Protein AF-A0AA43LU09-F1 (afdb_monomer_lite)

Foldseek 3Di:
DLQQQLVCVLQVHRSCVVVCVPCVVVQQVLQAVQQVCVVVVHARAVVSVHDQRHPLLCVVFLLQLHNQLCVVLLVCLCPPDDDPLSVVLSVVSVVCSLVSHCVSVCVSPVCHNDPVNSVSSSVRSVVRSVVSSVCCNVVVDDGHHNDNPDPD

pLDDT: mean 90.62, std 9.51, range [35.56, 97.56]

Sequence (152 aa):
MGLMIPFLWFFGVHGSTIIGGIMDPILTANTLDNQAILDVGKELTLGNGGHIVTKQFLDQFMTVTGAGMTIGIVIFCVFFAKSAKNKEIGRISSVPALFNINEPVLFGFPVTLNPMLVIPFMAMPTISGLILYFCQYIGIIPLFGGWQTALL

Radius of gyration: 17.07 Å; chains: 1; bounding box: 40×29×49 Å

Structure (mmCIF, N/CA/C/O back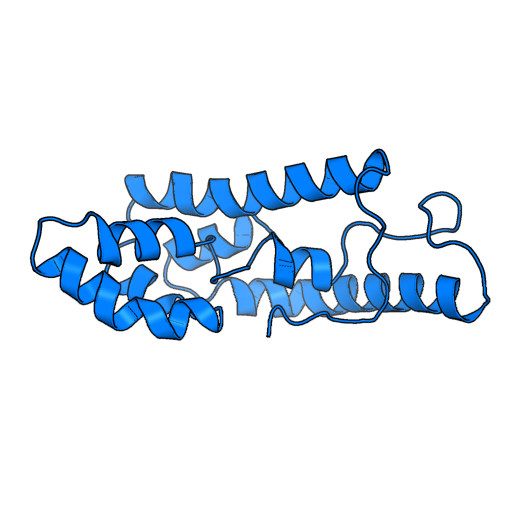bone):
data_AF-A0AA43LU09-F1
#
_entry.id   AF-A0AA43LU09-F1
#
loop_
_atom_site.group_PDB
_atom_site.id
_atom_site.type_symbol
_atom_site.label_atom_id
_atom_site.label_alt_id
_atom_site.label_comp_id
_atom_site.label_asym_id
_atom_site.label_entity_id
_atom_site.label_seq_id
_atom_site.pdbx_PDB_ins_code
_atom_site.Cartn_x
_atom_site.Cartn_y
_atom_site.Cartn_z
_atom_site.occupancy
_atom_site.B_iso_or_equiv
_atom_site.auth_seq_id
_atom_site.auth_comp_id
_atom_site.auth_asym_id
_atom_site.auth_atom_id
_atom_site.pdbx_PDB_model_num
ATOM 1 N N . MET A 1 1 ? 9.128 3.039 1.717 1.00 87.00 1 MET A N 1
ATOM 2 C CA . MET A 1 1 ? 7.800 3.695 1.817 1.00 87.00 1 MET A CA 1
ATOM 3 C C . MET A 1 1 ? 6.843 2.911 2.710 1.00 87.00 1 MET A C 1
ATOM 5 O O . MET A 1 1 ? 6.275 3.520 3.606 1.00 87.00 1 MET A O 1
ATOM 9 N N . GLY A 1 2 ? 6.757 1.581 2.556 1.00 86.38 2 GLY A N 1
ATOM 10 C CA . GLY A 1 2 ? 5.869 0.712 3.349 1.00 86.38 2 GLY A CA 1
ATOM 11 C C . GLY A 1 2 ? 5.998 0.793 4.874 1.00 86.38 2 GLY A C 1
ATOM 12 O O . GLY A 1 2 ? 4.990 0.677 5.546 1.00 86.38 2 GLY A O 1
ATOM 13 N N . LEU A 1 3 ? 7.184 1.065 5.431 1.00 91.00 3 LEU A N 1
ATOM 14 C CA . LEU A 1 3 ? 7.339 1.287 6.880 1.00 91.00 3 LEU A CA 1
ATOM 15 C C . LEU A 1 3 ? 7.145 2.752 7.288 1.00 91.00 3 LEU A C 1
ATOM 17 O O . LEU A 1 3 ? 6.607 3.033 8.351 1.00 91.00 3 LEU A O 1
ATOM 21 N N . MET A 1 4 ? 7.573 3.696 6.448 1.00 91.62 4 MET A N 1
ATOM 22 C CA . MET A 1 4 ? 7.628 5.112 6.821 1.00 91.62 4 MET A CA 1
ATOM 23 C C . MET A 1 4 ? 6.253 5.787 6.780 1.00 91.62 4 MET A C 1
ATOM 25 O O . MET A 1 4 ? 5.927 6.563 7.672 1.00 91.62 4 MET A O 1
ATOM 29 N N . ILE A 1 5 ? 5.429 5.474 5.773 1.00 92.75 5 ILE A N 1
ATOM 30 C CA . ILE A 1 5 ? 4.074 6.031 5.660 1.00 92.75 5 ILE A CA 1
ATOM 31 C C . ILE A 1 5 ? 3.222 5.651 6.887 1.00 92.75 5 ILE A C 1
ATOM 33 O O . ILE A 1 5 ? 2.691 6.560 7.530 1.00 92.75 5 ILE A O 1
ATOM 37 N N . PRO A 1 6 ? 3.121 4.365 7.283 1.00 91.88 6 PRO A N 1
ATOM 38 C CA . PRO A 1 6 ? 2.317 3.986 8.441 1.00 91.88 6 PRO A CA 1
ATOM 39 C C . PRO A 1 6 ? 2.948 4.430 9.769 1.00 91.88 6 PRO A C 1
ATOM 41 O O . PRO A 1 6 ? 2.224 4.739 10.711 1.00 91.88 6 PRO A O 1
ATOM 44 N N . PHE A 1 7 ? 4.282 4.527 9.845 1.00 92.56 7 PHE A N 1
ATOM 45 C CA . PHE A 1 7 ? 4.982 5.067 11.016 1.00 92.56 7 PHE A CA 1
ATOM 46 C C . PHE A 1 7 ? 4.648 6.540 11.277 1.00 92.56 7 PHE A C 1
ATOM 48 O O . PHE A 1 7 ? 4.466 6.942 12.417 1.00 92.56 7 PHE A O 1
ATOM 55 N N . LEU A 1 8 ? 4.512 7.357 10.236 1.00 93.62 8 LEU A N 1
ATOM 56 C CA . LEU A 1 8 ? 4.071 8.744 10.386 1.00 93.62 8 LEU A CA 1
ATOM 57 C C . LEU A 1 8 ? 2.604 8.821 10.840 1.00 93.62 8 LEU A C 1
ATOM 59 O O . LEU A 1 8 ? 2.273 9.556 11.771 1.00 93.62 8 LEU A O 1
ATOM 63 N N . TRP A 1 9 ? 1.746 7.971 10.276 1.00 91.44 9 TRP A N 1
ATOM 64 C CA . TRP A 1 9 ? 0.357 7.836 10.717 1.00 91.44 9 TRP A CA 1
ATOM 65 C C . TRP A 1 9 ? 0.214 7.350 12.164 1.00 91.44 9 TRP A C 1
ATOM 67 O O . TRP A 1 9 ? -0.758 7.711 12.822 1.00 91.44 9 TRP A O 1
ATOM 77 N N . PHE A 1 10 ? 1.186 6.613 12.708 1.00 90.94 10 PHE A N 1
ATOM 78 C CA . PHE A 1 10 ? 1.209 6.256 14.130 1.00 90.94 10 PHE A CA 1
ATOM 79 C C . PHE A 1 10 ? 1.225 7.490 15.047 1.00 90.94 10 PHE A C 1
ATOM 81 O O . PHE A 1 10 ? 0.587 7.466 16.099 1.00 90.94 10 PHE A O 1
ATOM 88 N N . PHE A 1 11 ? 1.877 8.579 14.628 1.00 91.44 11 PHE A N 1
ATOM 89 C CA . PHE A 1 11 ? 1.882 9.865 15.337 1.00 91.44 11 PHE A CA 1
ATOM 90 C C . PHE A 1 11 ? 0.723 10.791 14.935 1.00 91.44 11 PHE A C 1
ATOM 92 O O . PHE A 1 11 ? 0.674 11.936 15.376 1.00 91.44 11 PHE A O 1
ATOM 99 N N . GLY A 1 12 ? -0.208 10.322 14.101 1.00 88.69 12 GLY A N 1
ATOM 100 C CA . GLY A 1 12 ? -1.353 11.109 13.641 1.00 88.69 12 GLY A CA 1
ATOM 101 C C . GLY A 1 12 ? -1.023 12.143 12.563 1.00 88.69 12 GLY A C 1
ATOM 102 O O . GLY A 1 12 ? -1.859 12.996 12.276 1.00 88.69 12 GLY A O 1
ATOM 103 N N . VAL A 1 13 ? 0.164 12.081 11.949 1.00 92.38 13 VAL A N 1
ATOM 104 C CA . VAL A 1 13 ? 0.510 12.929 10.798 1.00 92.38 13 VAL A CA 1
ATOM 105 C C . VAL A 1 13 ? 0.275 12.176 9.489 1.00 92.38 13 VAL A C 1
ATOM 107 O O . VAL A 1 13 ? 0.471 10.963 9.408 1.00 92.38 13 VAL A O 1
ATOM 110 N N . HIS A 1 14 ? -0.142 12.895 8.444 1.00 91.25 14 HIS A N 1
ATOM 111 C CA . HIS A 1 14 ? -0.533 12.294 7.168 1.00 91.25 14 HIS A CA 1
ATOM 112 C C . HIS A 1 14 ? 0.689 11.793 6.373 1.00 91.25 14 HIS A C 1
ATOM 114 O O . HIS A 1 14 ? 1.234 12.482 5.503 1.00 91.25 14 HIS A O 1
ATOM 120 N N . GLY A 1 15 ? 1.137 10.573 6.685 1.00 91.56 15 GLY A N 1
ATOM 121 C CA . GLY A 1 15 ? 2.384 10.000 6.176 1.00 91.56 15 GLY A CA 1
ATOM 122 C C . GLY A 1 15 ? 2.459 9.912 4.653 1.00 91.56 15 GLY A C 1
ATOM 123 O O . GLY A 1 15 ? 3.521 10.147 4.081 1.00 91.56 15 GLY A O 1
ATOM 124 N N . SER A 1 16 ? 1.331 9.645 3.988 1.00 90.38 16 SER A N 1
ATOM 125 C CA . SER A 1 16 ? 1.270 9.551 2.525 1.00 90.38 16 SER A CA 1
ATOM 126 C C . SER A 1 16 ? 1.598 10.886 1.851 1.00 90.38 16 SER A C 1
ATOM 128 O O . SER A 1 16 ? 2.255 10.894 0.820 1.00 90.38 16 SER A O 1
ATOM 130 N N . THR A 1 17 ? 1.223 12.016 2.459 1.00 92.12 17 THR A N 1
ATOM 131 C CA . THR A 1 17 ? 1.505 13.353 1.903 1.00 92.12 17 THR A CA 1
ATOM 132 C C . THR A 1 17 ? 2.961 13.738 2.114 1.00 92.12 17 THR A C 1
ATOM 134 O O . THR A 1 17 ? 3.609 14.218 1.192 1.00 92.12 17 THR A O 1
ATOM 137 N N . ILE A 1 18 ? 3.491 13.501 3.317 1.00 94.50 18 ILE A N 1
ATOM 138 C CA . ILE A 1 18 ? 4.877 13.853 3.657 1.00 94.50 18 ILE A CA 1
ATOM 139 C C . ILE A 1 18 ? 5.853 13.039 2.804 1.00 94.50 18 ILE A C 1
ATOM 141 O O . ILE A 1 18 ? 6.773 13.590 2.206 1.00 94.50 18 ILE A O 1
ATOM 145 N N . ILE A 1 19 ? 5.640 11.724 2.728 1.00 94.06 19 ILE A N 1
ATOM 146 C CA . ILE A 1 19 ? 6.511 10.836 1.957 1.00 94.06 19 ILE A CA 1
ATOM 147 C C . ILE A 1 19 ? 6.266 10.994 0.455 1.00 94.06 19 ILE A C 1
ATOM 149 O O . ILE A 1 19 ? 7.235 10.995 -0.301 1.00 94.06 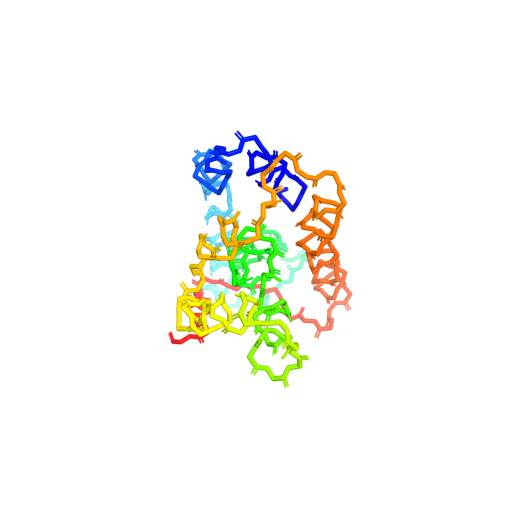19 ILE A O 1
ATOM 153 N N . GLY A 1 20 ? 5.015 11.182 0.024 1.00 92.06 20 GLY A N 1
ATOM 154 C CA . GLY A 1 20 ? 4.676 11.463 -1.374 1.00 92.06 20 GLY A CA 1
ATOM 155 C C . GLY A 1 20 ? 5.350 12.734 -1.890 1.00 92.06 20 GLY A C 1
ATOM 156 O O . GLY A 1 20 ? 5.979 12.702 -2.940 1.00 92.06 20 GLY A O 1
ATOM 157 N N . GLY A 1 21 ? 5.384 13.812 -1.099 1.00 93.12 21 GLY A N 1
ATOM 158 C CA . GLY A 1 21 ? 6.062 15.059 -1.478 1.00 93.12 21 GLY A CA 1
ATOM 159 C C . GLY A 1 21 ? 7.561 14.917 -1.787 1.00 93.12 21 GLY A C 1
ATOM 160 O O . GLY A 1 21 ? 8.122 15.763 -2.477 1.00 93.12 21 GLY A O 1
ATOM 161 N N . ILE A 1 22 ? 8.205 13.847 -1.311 1.00 93.81 22 ILE A N 1
ATOM 162 C CA . ILE A 1 22 ? 9.620 13.545 -1.571 1.00 93.81 22 ILE A CA 1
ATOM 163 C C . ILE A 1 22 ? 9.760 12.472 -2.657 1.00 93.81 22 ILE A C 1
ATOM 165 O O . ILE A 1 22 ? 10.615 12.573 -3.534 1.00 93.81 22 ILE A O 1
ATOM 169 N N . MET A 1 23 ? 8.942 11.421 -2.584 1.00 95.25 23 MET A N 1
ATOM 170 C CA . MET A 1 23 ? 9.109 10.224 -3.405 1.00 95.25 23 MET A CA 1
ATOM 171 C C . MET A 1 23 ? 8.360 10.288 -4.735 1.00 95.25 23 MET A C 1
ATOM 173 O O . MET A 1 23 ? 8.826 9.687 -5.699 1.00 95.25 23 MET A O 1
ATOM 177 N N . ASP A 1 24 ? 7.238 11.005 -4.826 1.00 93.75 24 ASP A N 1
ATOM 178 C CA . ASP A 1 24 ? 6.400 11.026 -6.030 1.00 93.75 24 ASP A CA 1
ATOM 179 C C . ASP A 1 24 ? 7.147 11.499 -7.285 1.00 93.75 24 ASP A C 1
ATOM 181 O O . ASP A 1 24 ? 6.965 10.858 -8.323 1.00 93.75 24 ASP A O 1
ATOM 185 N N . PRO A 1 25 ? 8.032 12.519 -7.247 1.00 95.69 25 PRO A N 1
ATOM 186 C CA . PRO A 1 25 ? 8.827 12.890 -8.419 1.00 95.69 25 PRO A CA 1
ATOM 187 C C . PRO A 1 25 ? 9.731 11.752 -8.911 1.00 95.69 25 PRO A C 1
ATOM 189 O O . PRO A 1 25 ? 9.819 11.510 -10.111 1.00 95.69 25 PRO A O 1
ATOM 192 N N . ILE A 1 26 ? 10.351 11.010 -7.987 1.00 96.62 26 ILE A N 1
ATOM 193 C CA . ILE A 1 26 ? 11.243 9.883 -8.301 1.00 96.62 26 ILE A CA 1
ATOM 194 C C . ILE A 1 26 ? 10.435 8.723 -8.889 1.00 96.62 26 ILE A C 1
ATOM 196 O O . ILE A 1 26 ? 10.791 8.159 -9.920 1.00 96.62 26 ILE A O 1
ATOM 200 N N . LEU A 1 27 ? 9.314 8.379 -8.254 1.00 95.50 27 LEU A N 1
ATOM 201 C CA . LEU A 1 27 ? 8.442 7.302 -8.717 1.00 95.50 27 LEU A CA 1
ATOM 202 C C . LEU A 1 27 ? 7.806 7.617 -10.073 1.00 95.50 27 LEU A C 1
ATOM 204 O O . LEU A 1 27 ? 7.639 6.720 -10.901 1.00 95.50 27 LEU A O 1
ATOM 208 N N . THR A 1 28 ? 7.460 8.883 -10.306 1.00 95.19 28 THR A N 1
ATOM 209 C CA . THR A 1 28 ? 6.926 9.354 -11.587 1.00 95.19 28 THR A CA 1
ATOM 210 C C . THR A 1 28 ? 7.997 9.303 -12.669 1.00 95.19 28 THR A C 1
ATOM 212 O O . THR A 1 28 ? 7.709 8.807 -13.751 1.00 95.19 28 THR A O 1
ATOM 215 N N . ALA A 1 29 ? 9.238 9.707 -12.376 1.00 95.94 29 ALA A N 1
ATOM 216 C CA . ALA A 1 29 ? 10.354 9.562 -13.311 1.00 95.94 29 ALA A CA 1
ATOM 217 C C . ALA A 1 29 ? 10.557 8.095 -13.728 1.00 95.94 29 ALA A C 1
ATOM 219 O O . ALA A 1 29 ? 10.508 7.795 -14.915 1.00 95.94 29 ALA A O 1
ATOM 220 N N . ASN A 1 30 ? 10.611 7.164 -12.767 1.00 96.81 30 ASN A N 1
ATOM 221 C CA . ASN A 1 30 ? 10.714 5.727 -13.060 1.00 96.81 30 ASN A CA 1
ATOM 222 C C . ASN A 1 30 ? 9.550 5.211 -13.928 1.00 96.81 30 ASN A C 1
ATOM 224 O O . ASN A 1 30 ? 9.719 4.326 -14.763 1.00 96.81 30 ASN A O 1
ATOM 228 N N . THR A 1 31 ? 8.345 5.747 -13.712 1.00 95.69 31 THR A N 1
ATOM 229 C CA . THR A 1 31 ? 7.152 5.399 -14.498 1.00 95.69 31 THR A CA 1
ATOM 230 C C . THR A 1 31 ? 7.280 5.880 -15.945 1.00 95.69 31 THR A C 1
ATOM 232 O O . THR A 1 31 ? 6.925 5.153 -16.872 1.00 95.69 31 THR A O 1
ATOM 235 N N . LEU A 1 32 ? 7.793 7.097 -16.141 1.00 95.12 32 LEU A N 1
ATOM 236 C CA . LEU A 1 32 ? 8.026 7.681 -17.461 1.00 95.12 32 LEU A CA 1
ATOM 237 C C . LEU A 1 32 ? 9.151 6.959 -18.209 1.00 95.12 32 LEU A C 1
ATOM 239 O O . LEU A 1 32 ? 8.991 6.686 -19.394 1.00 95.12 32 LEU A O 1
ATOM 243 N N . ASP A 1 33 ? 10.227 6.573 -17.523 1.00 96.12 33 ASP A N 1
ATOM 244 C CA . ASP A 1 33 ? 11.319 5.793 -18.117 1.00 96.12 33 ASP A CA 1
ATOM 245 C C . ASP A 1 33 ? 10.821 4.425 -18.611 1.00 96.12 33 ASP A C 1
ATOM 247 O O . ASP A 1 33 ? 11.117 4.011 -19.735 1.00 96.12 33 ASP A O 1
ATOM 251 N N . ASN A 1 34 ? 9.962 3.759 -17.831 1.00 96.31 34 ASN A N 1
ATOM 252 C CA . ASN A 1 34 ? 9.303 2.528 -18.269 1.00 96.31 34 ASN A CA 1
ATOM 253 C C . ASN A 1 34 ? 8.413 2.744 -19.498 1.00 96.31 34 ASN A C 1
ATOM 255 O O . ASN A 1 34 ? 8.396 1.907 -20.403 1.00 96.31 34 ASN A O 1
ATOM 259 N N . GLN A 1 35 ? 7.668 3.852 -19.544 1.00 95.19 35 GLN A N 1
ATOM 260 C CA . GLN A 1 35 ? 6.828 4.179 -20.695 1.00 95.19 35 GLN A CA 1
ATOM 261 C C . GLN A 1 35 ? 7.674 4.462 -21.943 1.00 95.19 35 GLN A C 1
ATOM 263 O O . GLN A 1 35 ? 7.357 3.949 -23.011 1.00 95.19 35 GLN A O 1
ATOM 268 N N . ALA A 1 36 ? 8.796 5.167 -21.804 1.00 95.62 36 ALA A N 1
ATOM 269 C CA . ALA A 1 36 ? 9.693 5.472 -22.914 1.00 95.62 36 ALA A CA 1
ATOM 270 C C . ALA A 1 36 ? 10.280 4.209 -23.573 1.00 95.62 36 ALA A C 1
ATOM 272 O O . ALA A 1 36 ? 10.454 4.176 -24.791 1.00 95.62 36 ALA A O 1
ATOM 273 N N . ILE A 1 37 ? 10.550 3.148 -22.799 1.00 95.44 37 ILE A N 1
ATOM 274 C CA . ILE A 1 37 ? 10.985 1.843 -23.336 1.00 95.44 37 ILE A CA 1
ATOM 275 C C . ILE A 1 37 ? 9.892 1.230 -24.222 1.00 95.44 37 ILE A C 1
ATOM 277 O O . ILE A 1 37 ? 10.183 0.742 -25.317 1.00 95.44 37 ILE A O 1
ATOM 281 N N . LEU A 1 38 ? 8.638 1.283 -23.765 1.00 94.31 38 LEU A N 1
ATOM 282 C CA . LEU A 1 38 ? 7.489 0.781 -24.518 1.00 94.31 38 LEU A CA 1
ATOM 283 C C . LEU A 1 38 ? 7.232 1.610 -25.784 1.00 94.31 38 LEU A C 1
ATOM 285 O O . LEU A 1 38 ? 6.949 1.040 -26.836 1.00 94.31 38 LEU A O 1
ATOM 289 N N . ASP A 1 39 ? 7.381 2.934 -25.707 1.00 94.56 39 ASP A N 1
ATOM 290 C CA . ASP A 1 39 ? 7.124 3.856 -26.821 1.00 94.56 39 ASP A CA 1
ATOM 291 C C . ASP A 1 39 ? 8.072 3.626 -28.009 1.00 94.56 39 ASP A C 1
ATOM 293 O O . ASP A 1 39 ? 7.685 3.805 -29.164 1.00 94.56 39 ASP A O 1
ATOM 297 N N . VAL A 1 40 ? 9.304 3.169 -27.750 1.00 95.69 40 VAL A N 1
ATOM 298 C CA . VAL A 1 40 ? 10.269 2.782 -28.799 1.00 95.69 40 VAL A CA 1
ATOM 299 C C . VAL A 1 40 ? 10.124 1.323 -29.253 1.00 95.69 40 VAL A C 1
ATOM 301 O O . VAL A 1 40 ? 10.982 0.811 -29.973 1.00 95.69 40 VAL A O 1
ATOM 304 N N . GLY A 1 41 ? 9.060 0.634 -28.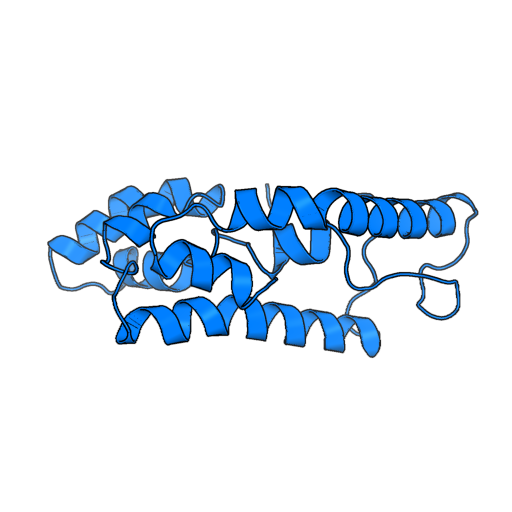827 1.00 93.00 41 GLY A N 1
ATOM 305 C CA . GLY A 1 41 ? 8.750 -0.745 -29.208 1.00 93.00 41 GLY A CA 1
ATOM 306 C C . GLY A 1 41 ? 9.669 -1.800 -28.587 1.00 93.00 41 GLY A C 1
ATOM 307 O O . GLY A 1 41 ? 9.698 -2.935 -29.065 1.00 93.00 41 GLY A O 1
ATOM 308 N N . LYS A 1 42 ? 10.439 -1.452 -27.547 1.00 94.12 42 LYS A N 1
ATOM 309 C CA . LYS A 1 42 ? 11.257 -2.418 -26.806 1.00 94.12 42 LYS A CA 1
ATOM 310 C C . LYS A 1 42 ? 10.422 -3.108 -25.735 1.00 94.12 42 LYS A C 1
ATOM 312 O O . LYS A 1 42 ? 9.516 -2.529 -25.143 1.00 94.12 42 LYS A O 1
ATOM 317 N N . GLU A 1 43 ? 10.772 -4.356 -25.452 1.00 93.06 43 GLU A N 1
ATOM 318 C CA . GLU A 1 43 ? 10.170 -5.094 -24.349 1.00 93.06 43 GLU A CA 1
ATOM 319 C C . GLU A 1 43 ? 10.544 -4.447 -23.008 1.00 93.06 43 GLU A C 1
ATOM 321 O O . GLU A 1 43 ? 11.722 -4.187 -22.739 1.00 93.06 43 GLU A O 1
ATOM 326 N N . LEU A 1 44 ? 9.551 -4.198 -22.152 1.00 94.31 44 LEU A N 1
ATOM 327 C CA . LEU A 1 44 ? 9.777 -3.619 -20.833 1.00 94.31 44 LEU A CA 1
ATOM 328 C C . LEU A 1 44 ? 10.318 -4.680 -19.865 1.00 94.31 44 LEU A C 1
ATOM 330 O O . LEU A 1 44 ? 9.567 -5.417 -19.229 1.00 94.31 44 LEU A O 1
ATOM 334 N N . THR A 1 45 ? 11.642 -4.728 -19.741 1.00 95.25 45 THR A N 1
ATOM 335 C CA . THR A 1 45 ? 12.367 -5.655 -18.865 1.00 95.25 45 THR A CA 1
ATOM 336 C C . THR A 1 45 ? 13.439 -4.918 -18.067 1.00 95.25 45 THR A C 1
ATOM 338 O O . THR A 1 45 ? 13.890 -3.841 -18.460 1.00 95.25 45 THR A O 1
ATOM 341 N N . LEU A 1 46 ? 13.916 -5.527 -16.977 1.00 94.69 46 LEU A N 1
ATOM 342 C CA . LEU A 1 46 ? 15.061 -5.007 -16.217 1.00 94.69 46 LEU A CA 1
ATOM 343 C C . LEU A 1 46 ? 16.323 -4.871 -17.087 1.00 94.69 46 LEU A C 1
ATOM 345 O O . LEU A 1 46 ? 17.090 -3.927 -16.923 1.00 94.69 46 LEU A O 1
ATOM 349 N N . GLY A 1 47 ? 16.526 -5.790 -18.039 1.00 94.00 47 GLY A N 1
ATOM 350 C CA . GLY A 1 47 ? 17.670 -5.761 -18.957 1.00 94.00 47 GLY A CA 1
ATOM 351 C C . GLY A 1 47 ? 17.637 -4.584 -19.935 1.00 94.00 47 GLY A C 1
ATOM 352 O O . GLY A 1 47 ? 18.687 -4.110 -20.358 1.00 94.00 47 GLY A O 1
ATOM 353 N N . ASN A 1 48 ? 16.443 -4.071 -20.240 1.00 94.38 48 ASN A N 1
ATOM 354 C CA . ASN A 1 48 ? 16.243 -2.898 -21.090 1.00 94.38 48 ASN A CA 1
ATOM 355 C C . ASN A 1 48 ? 16.158 -1.581 -20.297 1.00 94.38 48 ASN A C 1
ATOM 357 O O . ASN A 1 48 ? 15.803 -0.558 -20.877 1.00 94.38 48 ASN A O 1
ATOM 361 N N . GLY A 1 49 ? 16.501 -1.594 -19.003 1.00 94.56 49 GLY A N 1
ATOM 362 C CA . GLY A 1 49 ? 16.483 -0.414 -18.134 1.00 94.56 49 GLY A CA 1
ATOM 363 C C . GLY A 1 49 ? 15.162 -0.181 -17.400 1.00 94.56 49 GLY A C 1
ATOM 364 O O . GLY A 1 49 ? 14.992 0.870 -16.799 1.00 94.56 49 GLY A O 1
ATOM 365 N N . GLY A 1 50 ? 14.231 -1.138 -17.430 1.00 95.88 50 GLY A N 1
ATOM 366 C CA . GLY A 1 50 ? 12.957 -1.017 -16.729 1.00 95.88 50 GLY A CA 1
ATOM 367 C C . GLY A 1 50 ? 13.109 -0.986 -15.204 1.00 95.88 50 GLY A C 1
ATOM 368 O O . GLY A 1 50 ? 13.967 -1.649 -14.618 1.00 95.88 50 GLY A O 1
ATOM 369 N N . HIS A 1 51 ? 12.216 -0.254 -14.550 1.00 96.94 51 HIS A N 1
ATOM 370 C CA . HIS A 1 51 ? 12.154 -0.059 -13.109 1.00 96.94 51 HIS A CA 1
ATOM 371 C C . HIS A 1 51 ? 10.982 -0.831 -12.491 1.00 96.94 51 HIS A C 1
ATOM 373 O O . HIS A 1 51 ? 9.855 -0.774 -12.977 1.00 96.94 51 HIS A O 1
ATOM 379 N N . ILE A 1 52 ? 11.232 -1.513 -11.371 1.00 96.38 52 ILE A N 1
ATOM 380 C CA . ILE A 1 52 ? 10.183 -2.178 -10.575 1.00 96.38 52 ILE A CA 1
ATOM 381 C C . ILE A 1 52 ? 9.411 -1.162 -9.725 1.00 96.38 52 ILE A C 1
ATOM 383 O O . ILE A 1 52 ? 8.184 -1.160 -9.688 1.00 96.38 52 ILE A O 1
ATOM 387 N N . VAL A 1 53 ? 10.134 -0.286 -9.022 1.00 95.75 53 VAL A N 1
ATOM 388 C CA . VAL A 1 53 ? 9.550 0.644 -8.048 1.00 95.75 53 VAL A CA 1
ATOM 389 C C . VAL A 1 53 ? 9.087 1.913 -8.766 1.00 95.75 53 VAL A C 1
ATOM 391 O O . VAL A 1 53 ? 9.853 2.860 -8.932 1.00 95.75 53 VAL A O 1
ATOM 394 N N . THR A 1 54 ? 7.833 1.912 -9.209 1.00 95.25 54 THR A N 1
ATOM 395 C CA . THR A 1 54 ? 7.167 3.016 -9.922 1.00 95.25 54 THR A CA 1
ATOM 396 C C . THR A 1 54 ? 6.048 3.643 -9.083 1.00 95.25 54 THR A C 1
ATOM 398 O O . THR A 1 54 ? 5.805 3.240 -7.941 1.00 95.25 54 THR A O 1
ATOM 401 N N . LYS A 1 55 ? 5.324 4.630 -9.627 1.00 92.69 55 LYS A N 1
ATOM 402 C CA . LYS A 1 55 ? 4.176 5.229 -8.929 1.00 92.69 55 LYS A CA 1
ATOM 403 C C . LYS A 1 55 ? 3.057 4.208 -8.711 1.00 92.69 55 LYS A C 1
ATOM 405 O O . LYS A 1 55 ? 2.487 4.136 -7.629 1.00 92.69 55 LYS A O 1
ATOM 410 N N . GLN A 1 56 ? 2.812 3.354 -9.701 1.00 91.19 56 GLN A N 1
ATOM 411 C CA . GLN A 1 56 ? 1.830 2.270 -9.652 1.00 91.19 56 GLN A CA 1
ATOM 412 C C . GLN A 1 56 ? 2.189 1.226 -8.593 1.00 91.19 56 GLN A C 1
ATOM 414 O O . GLN A 1 56 ? 1.301 0.741 -7.894 1.00 91.19 56 GLN A O 1
ATOM 419 N N . PHE A 1 57 ? 3.482 0.915 -8.442 1.00 93.12 57 PHE A N 1
ATOM 420 C CA . PHE A 1 57 ? 3.970 0.014 -7.396 1.00 93.12 57 PHE A CA 1
ATOM 421 C C . PHE A 1 57 ? 3.543 0.497 -6.004 1.00 93.12 57 PHE A C 1
ATOM 423 O O . PHE A 1 57 ? 3.055 -0.287 -5.190 1.00 93.12 57 PHE A O 1
ATOM 430 N N . LEU A 1 58 ? 3.681 1.800 -5.737 1.00 91.75 58 LEU A N 1
ATOM 431 C CA . LEU A 1 58 ? 3.210 2.392 -4.491 1.00 91.75 58 LEU A CA 1
ATOM 432 C C . LEU A 1 58 ? 1.677 2.379 -4.416 1.00 91.75 58 LEU A C 1
ATOM 434 O O . LEU A 1 58 ? 1.118 1.772 -3.504 1.00 91.75 58 LEU A O 1
ATOM 438 N N . ASP A 1 59 ? 1.015 3.026 -5.374 1.00 89.44 59 ASP A N 1
ATOM 439 C CA . ASP A 1 59 ? -0.408 3.364 -5.281 1.00 89.44 59 ASP A CA 1
ATOM 440 C C . ASP A 1 59 ? -1.312 2.134 -5.252 1.00 89.44 59 ASP A C 1
ATOM 442 O O . ASP A 1 59 ? -2.245 2.070 -4.454 1.00 89.44 59 ASP A O 1
ATOM 446 N N . GLN A 1 60 ? -1.029 1.155 -6.115 1.00 88.31 60 GLN A N 1
ATOM 447 C CA . GLN A 1 60 ? -1.921 0.018 -6.347 1.00 88.31 60 GLN A CA 1
ATOM 448 C C . GLN A 1 60 ? -1.604 -1.191 -5.464 1.00 88.31 60 GLN A C 1
ATOM 450 O O . GLN A 1 60 ? -2.446 -2.074 -5.321 1.00 88.31 60 GLN A O 1
ATOM 455 N N . PHE A 1 61 ? -0.413 -1.250 -4.856 1.00 90.00 61 PHE A N 1
ATOM 456 C CA . PHE A 1 61 ? 0.019 -2.439 -4.111 1.00 90.00 61 PHE A CA 1
ATOM 457 C C . PHE A 1 61 ? 0.536 -2.149 -2.708 1.00 90.00 61 PHE A C 1
ATOM 459 O O . PHE A 1 61 ? 0.373 -2.994 -1.832 1.00 90.00 61 PHE A O 1
ATOM 466 N N . MET A 1 62 ? 1.115 -0.979 -2.440 1.00 90.75 62 MET A N 1
ATOM 467 C CA . MET A 1 62 ? 1.577 -0.647 -1.088 1.00 90.75 62 MET A CA 1
ATOM 468 C C . MET A 1 62 ? 0.566 0.187 -0.302 1.00 90.75 62 MET A C 1
ATOM 470 O O . MET A 1 62 ? 0.449 0.011 0.907 1.00 90.75 62 MET A O 1
ATOM 474 N N . THR A 1 63 ? -0.155 1.092 -0.965 1.00 88.50 63 THR A N 1
ATOM 475 C CA . THR A 1 63 ? -1.132 1.995 -0.331 1.00 88.50 63 THR A CA 1
ATOM 476 C C . THR A 1 63 ? -2.568 1.739 -0.781 1.00 88.50 63 THR A C 1
ATOM 478 O O . THR A 1 63 ? -3.439 2.593 -0.604 1.00 88.50 63 THR A O 1
ATOM 481 N N . VAL A 1 64 ? -2.830 0.560 -1.350 1.00 86.00 64 VAL A N 1
ATOM 482 C CA . VAL A 1 64 ? -4.185 0.136 -1.708 1.00 86.00 64 VAL A CA 1
ATOM 483 C C . VAL A 1 64 ? -5.041 0.049 -0.451 1.00 86.00 64 VAL A C 1
ATOM 485 O O . VAL A 1 64 ? -4.651 -0.537 0.556 1.00 86.00 64 VAL A O 1
ATOM 488 N N . THR A 1 65 ? -6.225 0.646 -0.485 1.00 83.62 65 THR A N 1
ATOM 489 C CA . THR A 1 65 ? -7.130 0.848 0.658 1.00 83.62 65 THR A CA 1
ATOM 490 C C . THR A 1 65 ? -6.501 1.659 1.803 1.00 83.62 65 THR A C 1
ATOM 492 O O . THR A 1 65 ? -6.802 1.457 2.987 1.00 83.62 65 THR A O 1
ATOM 495 N N . GLY A 1 66 ? -5.605 2.579 1.428 1.00 85.19 66 GLY A N 1
ATOM 496 C CA . GLY A 1 66 ? -4.970 3.584 2.275 1.00 85.19 66 GLY A CA 1
ATOM 497 C C . GLY A 1 66 ? -3.626 3.159 2.879 1.00 85.19 66 GLY A C 1
ATOM 498 O O . GLY A 1 66 ? -3.047 2.129 2.541 1.00 85.19 66 GLY A O 1
ATOM 499 N N . ALA A 1 67 ? -3.124 3.967 3.818 1.00 83.62 67 ALA A N 1
ATOM 500 C CA . ALA A 1 67 ? -1.757 3.900 4.349 1.00 83.62 67 ALA A CA 1
ATOM 501 C C . ALA A 1 67 ? -1.300 2.547 4.931 1.00 83.62 67 ALA A C 1
ATOM 503 O O . ALA A 1 67 ? -0.100 2.322 4.997 1.00 83.62 67 ALA A O 1
ATOM 504 N N . GLY A 1 68 ? -2.206 1.657 5.344 1.00 83.69 68 GLY A N 1
ATOM 505 C CA . GLY A 1 68 ? -1.857 0.366 5.957 1.00 83.69 68 GLY A CA 1
ATOM 506 C C . GLY A 1 68 ? -2.616 -0.834 5.407 1.00 83.69 68 GLY A C 1
ATOM 507 O O . GLY A 1 68 ? -2.739 -1.830 6.113 1.00 83.69 68 GLY A O 1
ATOM 508 N N . MET A 1 69 ? -3.176 -0.728 4.197 1.00 90.62 69 MET A N 1
ATOM 509 C CA . MET A 1 69 ? -3.989 -1.782 3.572 1.00 90.62 69 MET A CA 1
ATOM 510 C C . MET A 1 69 ? -5.155 -2.259 4.451 1.00 90.62 69 MET A C 1
ATOM 512 O O . MET A 1 69 ? -5.262 -3.420 4.850 1.00 90.62 69 MET A O 1
ATOM 516 N N . THR A 1 70 ? -6.048 -1.328 4.785 1.00 91.38 70 THR A N 1
ATOM 517 C CA . THR A 1 70 ? -7.091 -1.544 5.801 1.00 91.38 70 THR A CA 1
ATOM 518 C C . THR A 1 70 ? -8.315 -2.331 5.329 1.00 91.38 70 THR A C 1
ATOM 520 O O . THR A 1 70 ? -9.202 -2.623 6.132 1.00 91.38 70 THR A O 1
ATOM 523 N N . ILE A 1 71 ? -8.380 -2.749 4.064 1.00 89.69 71 ILE A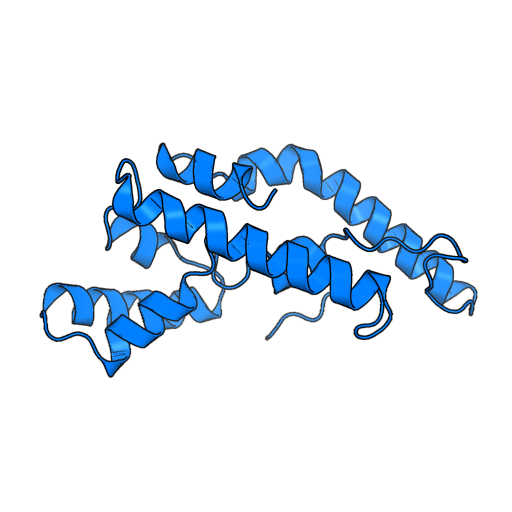 N 1
ATOM 524 C CA . ILE A 1 71 ? -9.540 -3.491 3.552 1.00 89.69 71 ILE A CA 1
ATOM 525 C C . ILE A 1 71 ? -9.844 -4.765 4.346 1.00 89.69 71 ILE A C 1
ATOM 527 O O . ILE A 1 71 ? -11.007 -5.080 4.582 1.00 89.69 71 ILE A O 1
ATOM 531 N N . GLY A 1 72 ? -8.815 -5.460 4.844 1.00 90.69 72 GLY A N 1
ATOM 532 C CA . GLY A 1 72 ? -8.993 -6.674 5.641 1.00 90.69 72 GLY A CA 1
ATOM 533 C C . GLY A 1 72 ? -9.781 -6.427 6.932 1.00 90.69 72 GLY A C 1
ATOM 534 O O . GLY A 1 72 ? -10.701 -7.182 7.251 1.00 90.69 72 GLY A O 1
ATOM 535 N N . ILE A 1 73 ? -9.482 -5.335 7.650 1.00 91.56 73 ILE A N 1
ATOM 536 C CA . ILE A 1 73 ? -10.219 -4.985 8.873 1.00 91.56 73 ILE A CA 1
ATOM 537 C C . ILE A 1 73 ? -11.624 -4.464 8.554 1.00 91.56 73 ILE A C 1
ATOM 539 O O . ILE A 1 73 ? -12.554 -4.752 9.305 1.00 91.56 73 ILE A O 1
ATOM 543 N N . VAL A 1 74 ? -11.815 -3.777 7.424 1.00 93.06 74 VAL A N 1
ATOM 544 C CA . VAL A 1 74 ? -13.145 -3.347 6.963 1.00 93.06 74 VAL A CA 1
ATOM 545 C C . VAL A 1 74 ? -14.031 -4.557 6.664 1.00 93.06 74 VAL A C 1
ATOM 547 O O . VAL A 1 74 ? -15.133 -4.644 7.204 1.00 93.06 74 VAL A O 1
ATOM 550 N N . ILE A 1 75 ? -13.532 -5.534 5.900 1.00 93.94 75 ILE A N 1
ATOM 551 C CA . ILE A 1 75 ? -14.237 -6.795 5.614 1.00 93.94 75 ILE A CA 1
ATOM 552 C C . ILE A 1 75 ? -14.576 -7.519 6.921 1.00 93.94 75 ILE A C 1
ATOM 554 O O . ILE A 1 75 ? -15.719 -7.933 7.127 1.00 93.94 75 ILE A O 1
ATOM 558 N N . PHE A 1 76 ? -13.617 -7.618 7.847 1.00 94.94 76 PHE A N 1
ATOM 559 C CA . PHE A 1 76 ? -13.870 -8.205 9.161 1.00 94.94 76 PHE A CA 1
ATOM 560 C C . PHE A 1 76 ? -15.004 -7.488 9.906 1.00 94.94 76 PHE A C 1
ATOM 562 O O . PHE A 1 76 ? -15.892 -8.131 10.467 1.00 94.94 76 PHE A O 1
ATOM 569 N N . CYS A 1 77 ? -15.008 -6.157 9.892 1.00 95.19 77 CYS A N 1
ATOM 570 C CA . CYS A 1 77 ? -16.008 -5.359 10.588 1.00 95.19 77 CYS A CA 1
ATOM 571 C C . CYS A 1 77 ? -17.409 -5.467 9.981 1.00 95.19 77 CYS A C 1
ATOM 573 O O . CYS A 1 77 ? -18.388 -5.468 10.724 1.00 95.19 77 CYS A O 1
ATOM 575 N N . VAL A 1 78 ? -17.509 -5.582 8.658 1.00 94.75 78 VAL A N 1
ATOM 576 C CA . VAL A 1 78 ? -18.793 -5.708 7.958 1.00 94.75 78 VAL A CA 1
ATOM 577 C C . VAL A 1 78 ? -19.418 -7.085 8.188 1.00 94.75 78 VAL A C 1
ATOM 579 O O . VAL A 1 78 ? -20.607 -7.170 8.487 1.00 94.75 78 VAL A O 1
ATOM 582 N N . PHE A 1 79 ? -18.632 -8.160 8.085 1.00 96.25 79 PHE A N 1
ATOM 583 C CA . PHE A 1 79 ? -19.180 -9.522 8.053 1.00 96.25 79 PHE A CA 1
ATOM 584 C C . PHE A 1 79 ? -19.043 -10.299 9.368 1.00 96.25 79 PHE A C 1
ATOM 586 O O . PHE A 1 79 ? -19.882 -11.148 9.664 1.00 96.25 79 PHE A O 1
ATOM 593 N N . PHE A 1 80 ? -18.011 -10.026 10.172 1.00 97.06 80 PHE A N 1
ATOM 594 C CA . PHE A 1 80 ? -17.630 -10.882 11.305 1.00 97.06 80 PHE A CA 1
ATOM 595 C C . PHE A 1 80 ? -17.642 -10.174 12.669 1.00 97.06 80 PHE A C 1
ATOM 597 O O . PHE A 1 80 ? -17.573 -10.839 13.709 1.00 97.06 80 PHE A O 1
ATOM 604 N N . ALA A 1 81 ? -17.748 -8.842 12.714 1.00 95.12 81 ALA A N 1
ATOM 605 C CA . ALA A 1 81 ? -17.776 -8.118 13.980 1.00 95.12 81 ALA A CA 1
ATOM 606 C C . ALA A 1 81 ? -19.005 -8.467 14.829 1.00 95.12 81 ALA A C 1
ATOM 608 O O . ALA A 1 81 ? -20.145 -8.478 14.367 1.00 95.12 81 ALA A O 1
ATOM 609 N N . LYS A 1 82 ? -18.769 -8.668 16.129 1.00 94.81 82 LYS A N 1
ATOM 610 C CA . LYS A 1 82 ? -19.826 -8.906 17.123 1.00 94.81 82 LYS A CA 1
ATOM 611 C C . LYS A 1 82 ? -20.230 -7.635 17.871 1.00 94.81 82 LYS A C 1
ATOM 613 O O . LYS A 1 82 ? -21.407 -7.467 18.177 1.00 94.81 82 LYS A O 1
ATOM 618 N N . SER A 1 83 ? -19.280 -6.735 18.145 1.00 96.31 83 SER A N 1
ATOM 619 C CA . SER A 1 83 ? -19.544 -5.501 18.894 1.00 96.31 83 SER A CA 1
ATOM 620 C C . SER A 1 83 ? -20.267 -4.461 18.035 1.00 96.31 83 SER A C 1
ATOM 622 O O . SER A 1 83 ? -19.960 -4.296 16.855 1.00 96.31 83 SER A O 1
ATOM 624 N N . ALA A 1 84 ? -21.199 -3.722 18.645 1.00 94.94 84 ALA A N 1
ATOM 625 C CA . ALA A 1 84 ? -21.916 -2.637 17.970 1.00 94.94 84 ALA A CA 1
ATOM 626 C C . ALA A 1 84 ? -20.949 -1.577 17.416 1.00 94.94 84 ALA A C 1
ATOM 628 O O . ALA A 1 84 ? -21.086 -1.157 16.272 1.00 94.94 84 ALA A O 1
ATOM 629 N N . LYS A 1 85 ? -19.907 -1.234 18.190 1.00 94.25 85 LYS A N 1
ATOM 630 C CA . LYS A 1 85 ? -18.857 -0.298 17.772 1.00 94.25 85 LYS A CA 1
ATOM 631 C C . LYS A 1 85 ? -18.165 -0.737 16.478 1.00 94.25 85 LYS A C 1
ATOM 633 O O . LYS A 1 85 ? -18.059 0.053 15.551 1.00 94.25 85 LYS A O 1
ATOM 638 N N . ASN A 1 86 ? -17.702 -1.987 16.399 1.00 94.81 86 ASN A N 1
ATOM 639 C CA . ASN A 1 86 ? -16.949 -2.444 15.228 1.00 94.81 86 ASN A CA 1
ATOM 640 C C . ASN A 1 86 ? -17.856 -2.591 14.002 1.00 94.81 86 ASN A C 1
ATOM 642 O O . ASN A 1 86 ? -17.415 -2.294 12.898 1.00 94.81 86 ASN A O 1
ATOM 646 N N . LYS A 1 87 ? -19.122 -2.988 14.188 1.00 95.75 87 LYS A N 1
ATOM 647 C CA . LYS A 1 87 ? -20.114 -2.994 13.103 1.00 95.75 87 LYS A CA 1
ATOM 648 C C . LYS A 1 87 ? -20.337 -1.592 12.538 1.00 95.75 87 LYS A C 1
ATOM 650 O O . LYS A 1 87 ? -20.358 -1.430 11.322 1.00 95.75 87 LYS A O 1
ATOM 655 N N . GLU A 1 88 ? -20.444 -0.584 13.406 1.00 95.62 88 GLU A N 1
ATOM 656 C CA . GLU A 1 88 ? -20.603 0.803 12.962 1.00 95.62 88 GLU A CA 1
ATOM 657 C C . GLU A 1 88 ? -19.361 1.295 12.215 1.00 95.62 88 GLU A C 1
ATOM 659 O O . GLU A 1 88 ? -19.498 1.848 11.127 1.00 95.62 88 GLU A O 1
ATOM 664 N N . ILE A 1 89 ? -18.154 1.004 12.724 1.00 94.94 89 ILE A N 1
ATOM 665 C CA . ILE A 1 89 ? -16.902 1.318 12.016 1.00 94.94 89 ILE A CA 1
ATOM 666 C C . ILE A 1 89 ? -16.879 0.649 10.635 1.00 94.94 89 ILE A C 1
ATOM 668 O O . ILE A 1 89 ? -16.556 1.303 9.646 1.00 94.94 89 ILE A O 1
ATOM 672 N N . GLY A 1 90 ? -17.263 -0.628 10.537 1.00 94.44 90 GLY A N 1
ATOM 673 C CA . GLY A 1 90 ? -17.357 -1.335 9.258 1.00 94.44 90 GLY A CA 1
ATOM 674 C C . GLY A 1 90 ? -18.322 -0.656 8.289 1.00 94.44 90 GLY A C 1
ATOM 675 O O . GLY A 1 90 ? -17.977 -0.447 7.128 1.00 94.44 90 GLY A O 1
ATOM 676 N N . ARG A 1 91 ? -19.495 -0.234 8.777 1.00 94.06 91 ARG A N 1
ATOM 677 C CA . ARG A 1 91 ? -20.505 0.463 7.974 1.00 94.06 91 ARG A CA 1
ATOM 678 C C . ARG A 1 91 ? -19.967 1.775 7.408 1.00 94.06 91 ARG A C 1
ATOM 680 O O . ARG A 1 91 ? -20.002 1.954 6.193 1.00 94.06 91 ARG A O 1
ATOM 687 N N . ILE A 1 92 ? -19.426 2.650 8.257 1.00 95.31 92 ILE A N 1
ATOM 688 C CA . ILE A 1 92 ? -18.929 3.971 7.832 1.00 95.31 92 ILE A CA 1
ATOM 689 C C . ILE A 1 92 ? -17.650 3.887 6.987 1.00 95.31 92 ILE A C 1
ATOM 691 O O . ILE A 1 92 ? -17.400 4.777 6.182 1.00 95.31 92 ILE A O 1
ATOM 695 N N . SER A 1 93 ? -16.849 2.828 7.148 1.00 94.12 93 SER A N 1
ATOM 696 C CA . SER A 1 93 ? -15.571 2.671 6.435 1.00 94.12 93 SER A CA 1
ATOM 697 C C . SER A 1 93 ? -15.697 1.909 5.116 1.00 94.12 93 SER A C 1
ATOM 699 O O . SER A 1 93 ? -14.806 2.014 4.279 1.00 94.12 93 SER A O 1
ATOM 701 N N . SER A 1 94 ? -16.779 1.148 4.917 1.00 92.62 94 SER A N 1
ATOM 702 C CA . SER A 1 94 ? -16.957 0.268 3.752 1.00 92.62 94 SER A CA 1
ATOM 703 C C . SER A 1 94 ? -16.842 0.993 2.410 1.00 92.62 94 SER A C 1
ATOM 705 O O . SER A 1 94 ? -16.078 0.560 1.554 1.00 92.62 94 SER A O 1
ATOM 707 N N . VAL A 1 95 ? -17.553 2.110 2.241 1.00 93.19 95 VAL A N 1
ATOM 708 C CA . VAL A 1 95 ? -17.531 2.894 0.997 1.00 93.19 95 VAL A CA 1
ATOM 709 C C . VAL A 1 95 ? -16.205 3.647 0.825 1.00 93.19 95 VAL A C 1
ATOM 711 O O . VAL A 1 95 ? -15.589 3.471 -0.223 1.00 93.19 95 VAL A O 1
ATOM 714 N N . PRO A 1 96 ? -15.698 4.415 1.814 1.00 91.75 96 PRO A N 1
ATOM 715 C CA . PRO A 1 96 ? -14.404 5.097 1.692 1.00 91.75 96 PRO A CA 1
ATOM 716 C C . PRO A 1 96 ? -13.240 4.160 1.342 1.00 91.75 96 PRO A C 1
ATOM 718 O O . PRO A 1 96 ? -12.406 4.503 0.503 1.00 91.75 96 PRO A O 1
ATOM 721 N N . ALA A 1 97 ? -13.222 2.947 1.905 1.00 90.38 97 ALA A N 1
ATOM 722 C CA . ALA A 1 97 ? -12.156 1.980 1.659 1.00 90.38 97 ALA A CA 1
ATOM 723 C C . ALA A 1 97 ? -12.043 1.561 0.182 1.00 90.38 97 ALA A C 1
ATOM 725 O O . ALA A 1 97 ? -10.932 1.304 -0.282 1.00 90.38 97 ALA A O 1
ATOM 726 N N . LEU A 1 98 ? -13.157 1.543 -0.565 1.00 89.19 98 LEU A N 1
ATOM 727 C CA . LEU A 1 98 ? -13.167 1.259 -2.008 1.00 89.19 98 LEU A CA 1
ATOM 728 C C . LEU A 1 98 ? -12.483 2.361 -2.830 1.00 89.19 98 LEU A C 1
ATOM 730 O O . LEU A 1 98 ? -11.997 2.098 -3.923 1.00 89.19 98 LEU A O 1
ATOM 734 N N . PHE A 1 99 ? -12.401 3.574 -2.284 1.00 90.06 99 PHE A N 1
ATOM 735 C CA . PHE A 1 99 ? -11.756 4.729 -2.907 1.00 90.06 99 PHE A CA 1
ATOM 736 C C . PHE A 1 99 ? -10.385 5.039 -2.293 1.00 90.06 99 PHE A C 1
ATOM 738 O O . PHE A 1 99 ? -9.892 6.155 -2.409 1.00 90.06 99 PHE A O 1
ATOM 745 N N . ASN A 1 100 ? -9.755 4.058 -1.637 1.00 88.56 100 ASN A N 1
ATOM 746 C CA . ASN A 1 100 ? -8.464 4.207 -0.956 1.00 88.56 100 ASN A CA 1
ATOM 747 C C . ASN A 1 100 ? -8.448 5.210 0.216 1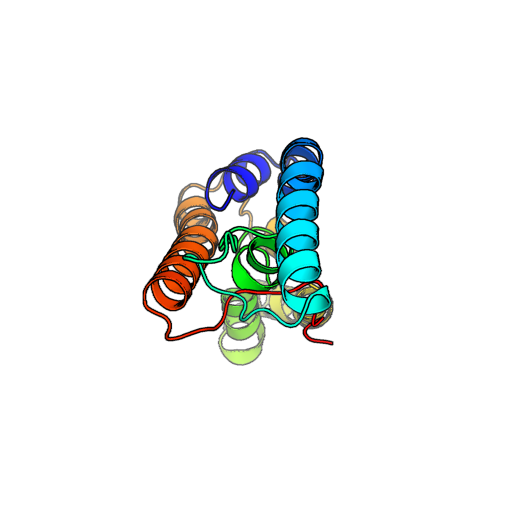.00 88.56 100 ASN A C 1
ATOM 749 O O . ASN A 1 100 ? -7.375 5.612 0.661 1.00 88.56 100 ASN A O 1
ATOM 753 N N . ILE A 1 101 ? -9.616 5.558 0.759 1.00 89.75 101 ILE A N 1
ATOM 754 C CA . ILE A 1 101 ? -9.770 6.433 1.928 1.00 89.75 101 ILE A CA 1
ATOM 755 C C . ILE A 1 101 ? -9.920 5.549 3.170 1.00 89.75 101 ILE A C 1
ATOM 757 O O . ILE A 1 101 ? -10.817 4.707 3.233 1.00 89.75 101 ILE A O 1
ATOM 761 N N . ASN A 1 102 ? -9.050 5.714 4.168 1.00 90.12 102 ASN A N 1
ATOM 762 C CA . ASN A 1 102 ? -9.007 4.831 5.340 1.00 90.12 102 ASN A CA 1
ATOM 763 C C . ASN A 1 102 ? -9.056 5.542 6.696 1.00 90.12 102 ASN A C 1
ATOM 765 O O . ASN A 1 102 ? -9.050 4.884 7.735 1.00 90.12 102 ASN A O 1
ATOM 769 N N . GLU A 1 103 ? -9.190 6.859 6.712 1.00 90.38 103 GLU A N 1
ATOM 770 C CA . GLU A 1 103 ? -9.350 7.694 7.900 1.00 90.38 103 GLU A CA 1
ATOM 771 C C . GLU A 1 103 ? -10.479 7.210 8.826 1.00 90.38 103 GLU A C 1
ATOM 773 O O . GLU A 1 103 ? -10.251 7.143 10.037 1.00 90.38 103 GLU A O 1
ATOM 778 N N . PRO A 1 104 ? -11.653 6.768 8.324 1.00 91.06 104 PRO A N 1
ATOM 779 C CA . PRO A 1 104 ? -12.683 6.182 9.183 1.00 91.06 104 PRO A CA 1
ATOM 780 C C . PRO A 1 104 ? -12.196 4.956 9.972 1.00 91.06 104 PRO A C 1
ATOM 782 O O . PRO A 1 104 ? -12.602 4.757 11.117 1.00 91.06 104 PRO A O 1
ATOM 785 N N . VAL A 1 105 ? -11.280 4.165 9.403 1.00 91.75 105 VAL A N 1
ATOM 786 C CA . VAL A 1 105 ? -10.647 3.029 10.087 1.00 91.75 105 VAL A CA 1
ATOM 787 C C . VAL A 1 105 ? -9.583 3.515 11.066 1.00 91.75 105 VAL A C 1
ATOM 789 O O . VAL A 1 105 ? -9.571 3.055 12.204 1.00 91.75 105 VAL A O 1
ATOM 792 N N . LEU A 1 106 ? -8.705 4.432 10.649 1.00 90.31 106 LEU A N 1
ATOM 793 C CA . LEU A 1 106 ? -7.575 4.921 11.455 1.00 90.31 106 LEU A CA 1
ATOM 794 C C . LEU A 1 106 ? -8.001 5.713 12.691 1.00 90.31 106 LEU A C 1
ATOM 796 O O . LEU A 1 106 ? -7.242 5.766 13.657 1.00 90.31 106 LEU A O 1
ATOM 800 N N . PHE A 1 107 ? -9.174 6.343 12.640 1.00 88.56 107 PHE A N 1
ATOM 801 C CA . PHE A 1 107 ? -9.756 7.070 13.765 1.00 88.56 107 PHE A CA 1
ATOM 802 C C . PHE A 1 107 ? -10.826 6.253 14.499 1.00 88.56 107 PHE A C 1
ATOM 804 O O . PHE A 1 107 ? -10.982 6.394 15.711 1.00 88.56 107 PHE A O 1
ATOM 811 N N . GLY A 1 108 ? -11.550 5.370 13.800 1.00 88.88 108 GLY A N 1
ATOM 812 C CA . GLY A 1 108 ? -12.528 4.469 14.419 1.00 88.88 108 GLY A CA 1
ATOM 813 C C . GLY A 1 108 ? -11.868 3.378 15.267 1.00 88.88 108 GLY A C 1
ATOM 814 O O . GLY A 1 108 ? -12.320 3.065 16.373 1.00 88.88 108 GLY A O 1
ATOM 815 N N . PHE A 1 109 ? -10.762 2.822 14.777 1.00 86.81 109 PHE A N 1
ATOM 816 C CA . PHE A 1 109 ? -9.806 2.086 15.591 1.00 86.81 109 PHE A CA 1
ATOM 817 C C . PHE A 1 109 ? -8.722 3.061 16.025 1.00 86.81 109 PHE A C 1
ATOM 819 O O . PHE A 1 109 ? -8.214 3.767 15.170 1.00 86.81 109 PHE A O 1
ATOM 826 N N . PRO A 1 110 ? -8.313 3.107 17.300 1.00 81.75 110 PRO A N 1
ATOM 827 C CA . PRO A 1 110 ? -7.208 3.962 17.710 1.00 81.75 110 PRO A CA 1
ATOM 828 C C . PRO A 1 110 ? -5.906 3.344 17.188 1.00 81.75 110 PRO A C 1
ATOM 830 O O . PRO A 1 110 ? -5.236 2.640 17.931 1.00 81.75 110 PRO A O 1
ATOM 833 N N . VAL A 1 111 ? -5.602 3.492 15.894 1.00 84.44 111 VAL A N 1
ATOM 834 C CA . VAL A 1 111 ? -4.351 3.012 15.279 1.00 84.44 111 VAL A CA 1
ATOM 835 C C . VAL A 1 111 ? -3.212 3.953 15.661 1.00 84.44 111 VAL A C 1
ATOM 837 O O . VAL A 1 111 ? -2.107 3.506 15.971 1.00 84.44 111 VAL A O 1
ATOM 840 N N . THR A 1 112 ? -3.507 5.254 15.714 1.00 84.19 112 THR A N 1
ATOM 841 C CA . THR A 1 112 ? -2.616 6.277 16.266 1.00 84.19 112 THR A CA 1
ATOM 842 C C . THR A 1 112 ? -2.242 5.927 17.702 1.00 84.19 112 THR A C 1
ATOM 844 O O . THR A 1 112 ? -3.122 5.670 18.526 1.00 84.19 112 THR A O 1
ATOM 847 N N . LEU A 1 113 ? -0.946 5.949 18.008 1.00 85.44 113 LEU A N 1
ATOM 848 C CA . LEU A 1 113 ? -0.395 5.702 19.343 1.00 85.44 113 LEU A CA 1
ATOM 849 C C . LEU A 1 113 ? -0.749 4.331 19.958 1.00 85.44 113 LEU A C 1
ATOM 851 O O . LEU A 1 113 ? -0.595 4.150 21.164 1.00 85.44 113 LEU A O 1
ATOM 855 N N . ASN A 1 114 ? -1.183 3.348 19.160 1.00 90.69 114 ASN A N 1
ATOM 856 C CA . ASN A 1 114 ? -1.476 1.992 19.628 1.00 90.69 114 ASN A CA 1
ATOM 857 C C . ASN A 1 114 ? -0.439 0.977 19.121 1.00 90.69 114 ASN A C 1
ATOM 859 O O . ASN A 1 114 ? -0.505 0.548 17.964 1.00 90.69 114 ASN A O 1
ATOM 863 N N . PRO A 1 115 ? 0.491 0.532 19.986 1.00 84.19 115 PRO A N 1
ATOM 864 C CA . PRO A 1 115 ? 1.561 -0.383 19.599 1.00 84.19 115 PRO A CA 1
ATOM 865 C C . PRO A 1 115 ? 1.078 -1.747 19.090 1.00 84.19 115 PRO A C 1
ATOM 867 O O . PRO A 1 115 ? 1.785 -2.396 18.326 1.00 84.19 115 PRO A O 1
ATOM 870 N N . MET A 1 116 ? -0.120 -2.200 19.476 1.00 89.00 116 MET A N 1
ATOM 871 C CA . MET A 1 116 ? -0.642 -3.479 18.981 1.00 89.00 116 MET A CA 1
ATOM 872 C C . MET A 1 116 ? -1.121 -3.383 17.534 1.00 89.00 116 MET A C 1
ATOM 874 O O . MET A 1 116 ? -0.970 -4.336 16.776 1.00 89.00 116 MET A O 1
ATOM 878 N N . LEU A 1 117 ? -1.696 -2.241 17.147 1.00 88.88 117 LEU A N 1
ATOM 879 C CA . LEU A 1 117 ? -2.206 -2.032 15.792 1.00 88.88 117 LEU A CA 1
ATOM 880 C C . LEU A 1 117 ? -1.132 -1.500 14.842 1.00 88.88 117 LEU A C 1
ATOM 882 O O . LEU A 1 117 ? -1.209 -1.781 13.650 1.00 88.88 117 LEU A O 1
ATOM 886 N N . VAL A 1 118 ? -0.105 -0.804 15.343 1.00 87.69 118 VAL A N 1
ATOM 887 C CA . VAL A 1 118 ? 0.962 -0.263 14.486 1.00 87.69 118 VAL A CA 1
ATOM 888 C C . VAL A 1 118 ? 1.778 -1.359 13.796 1.00 87.69 118 VAL A C 1
ATOM 890 O O . VAL A 1 118 ? 2.162 -1.196 12.643 1.00 87.69 118 VAL A O 1
ATOM 893 N N . ILE A 1 119 ? 1.994 -2.499 14.461 1.00 90.81 119 ILE A N 1
ATOM 894 C CA . ILE A 1 119 ? 2.762 -3.622 13.905 1.00 90.81 119 ILE A CA 1
ATOM 895 C C . ILE A 1 119 ? 2.103 -4.166 12.628 1.00 90.81 119 ILE A C 1
ATOM 897 O O . ILE A 1 119 ? 2.747 -4.113 11.578 1.00 90.81 119 ILE A O 1
ATOM 901 N N . PRO A 1 120 ? 0.840 -4.648 12.645 1.00 90.25 120 PRO A N 1
ATOM 902 C CA . PRO A 1 120 ? 0.187 -5.100 11.420 1.00 90.25 120 PRO A CA 1
ATOM 903 C C . PRO A 1 120 ? 0.009 -3.959 10.410 1.00 90.25 120 PRO A C 1
ATOM 905 O O . PR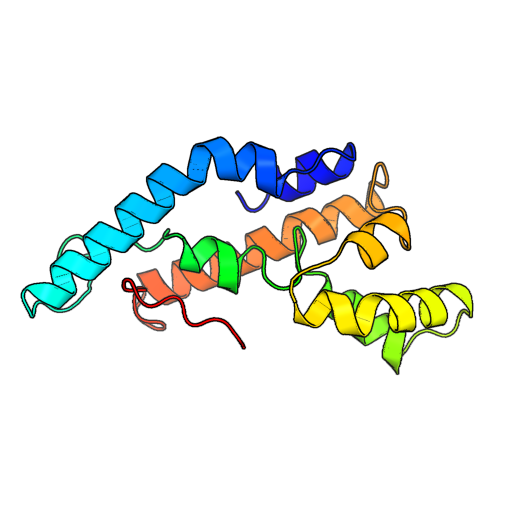O A 1 120 ? 0.176 -4.178 9.214 1.00 90.25 120 PRO A O 1
ATOM 908 N N . PHE A 1 121 ? -0.245 -2.732 10.874 1.00 91.50 121 PHE A N 1
ATOM 909 C CA . PHE A 1 121 ? -0.410 -1.558 10.014 1.00 91.50 121 PHE A CA 1
ATOM 910 C C . PHE A 1 121 ? 0.864 -1.195 9.223 1.00 91.50 121 PHE A C 1
ATOM 912 O O . PHE A 1 121 ? 0.769 -0.783 8.070 1.00 91.50 121 PHE A O 1
ATOM 919 N N . MET A 1 122 ? 2.055 -1.400 9.798 1.00 92.06 122 MET A N 1
ATOM 920 C CA . MET A 1 122 ? 3.351 -1.232 9.120 1.00 92.06 122 MET A CA 1
ATOM 921 C C . MET A 1 122 ? 3.766 -2.460 8.299 1.00 92.06 122 MET A C 1
ATOM 923 O O . MET A 1 122 ? 4.396 -2.336 7.243 1.00 92.06 122 MET A O 1
ATOM 927 N N . ALA A 1 123 ? 3.438 -3.656 8.789 1.00 92.75 123 ALA A N 1
ATOM 928 C CA . ALA A 1 123 ? 3.838 -4.905 8.159 1.00 92.75 123 ALA A CA 1
ATOM 929 C C . ALA A 1 123 ? 3.119 -5.128 6.825 1.00 92.75 123 ALA A C 1
ATOM 931 O O . ALA A 1 123 ? 3.772 -5.491 5.852 1.00 92.75 123 ALA A O 1
ATOM 932 N N . MET A 1 124 ? 1.808 -4.875 6.750 1.00 92.88 124 MET A N 1
ATOM 933 C CA . MET A 1 124 ? 1.008 -5.209 5.566 1.00 92.88 124 MET A CA 1
ATOM 934 C C . MET A 1 124 ? 1.475 -4.498 4.279 1.00 92.88 124 MET A C 1
ATOM 936 O O . MET A 1 124 ? 1.770 -5.207 3.312 1.00 92.88 124 MET A O 1
ATOM 940 N N . PRO A 1 125 ? 1.670 -3.161 4.246 1.00 93.44 125 PRO A N 1
ATOM 941 C CA . PRO A 1 125 ? 2.230 -2.475 3.075 1.00 93.44 125 PRO A CA 1
ATOM 942 C C . PRO A 1 125 ? 3.614 -2.989 2.681 1.00 93.44 125 PRO A C 1
ATOM 944 O O . PRO A 1 125 ? 3.954 -3.071 1.502 1.00 93.44 125 PRO A O 1
ATOM 947 N N . THR A 1 126 ? 4.433 -3.325 3.680 1.00 94.25 126 THR A N 1
ATOM 948 C CA . THR A 1 126 ? 5.804 -3.798 3.472 1.00 94.25 126 THR A CA 1
ATOM 949 C C . THR A 1 126 ? 5.812 -5.194 2.861 1.00 94.25 126 THR A C 1
ATOM 951 O O . THR A 1 126 ? 6.510 -5.420 1.878 1.00 94.25 126 THR A O 1
ATOM 954 N N . ILE A 1 127 ? 5.003 -6.109 3.395 1.00 95.12 127 ILE A N 1
ATOM 955 C CA . ILE A 1 127 ? 4.843 -7.468 2.871 1.00 95.12 127 ILE A CA 1
ATOM 956 C C . ILE A 1 127 ? 4.299 -7.415 1.443 1.00 95.12 127 ILE A C 1
ATOM 958 O O . ILE A 1 127 ? 4.864 -8.059 0.564 1.00 95.12 127 ILE A O 1
ATOM 962 N N . SER A 1 128 ? 3.264 -6.610 1.191 1.00 94.94 128 SER A N 1
ATOM 963 C CA . SER A 1 128 ? 2.689 -6.455 -0.149 1.00 94.94 128 SER A CA 1
ATOM 964 C C . SER A 1 128 ? 3.718 -5.942 -1.161 1.00 94.94 128 SER A C 1
ATOM 966 O O . SER A 1 128 ? 3.900 -6.539 -2.222 1.00 94.94 128 SER A O 1
ATOM 968 N N . GLY A 1 129 ? 4.476 -4.899 -0.800 1.00 95.00 129 GLY A N 1
ATOM 969 C CA . GLY A 1 129 ? 5.552 -4.381 -1.643 1.00 95.00 129 GLY A CA 1
ATOM 970 C C . GLY A 1 129 ? 6.666 -5.402 -1.892 1.00 95.00 129 GLY A C 1
ATOM 971 O O . GLY A 1 129 ? 7.124 -5.536 -3.020 1.00 95.00 129 GLY A O 1
ATOM 972 N N . LEU A 1 130 ? 7.089 -6.160 -0.875 1.00 96.12 130 LEU A N 1
ATOM 973 C CA . LEU A 1 130 ? 8.106 -7.205 -1.043 1.00 96.12 130 LEU A CA 1
ATOM 974 C C . LEU A 1 130 ? 7.625 -8.314 -1.983 1.00 96.12 130 LEU A C 1
ATOM 976 O O . LEU A 1 130 ? 8.364 -8.699 -2.886 1.00 96.12 130 LEU A O 1
ATOM 980 N N . ILE A 1 131 ? 6.393 -8.796 -1.799 1.00 96.50 131 ILE A N 1
ATOM 981 C CA . ILE A 1 131 ? 5.799 -9.819 -2.668 1.00 96.50 131 ILE A CA 1
ATOM 982 C C . ILE A 1 131 ? 5.786 -9.324 -4.112 1.00 96.50 131 ILE A C 1
ATOM 984 O O . ILE A 1 131 ? 6.321 -10.003 -4.986 1.00 96.50 131 ILE A O 1
ATOM 988 N N . LEU A 1 132 ? 5.247 -8.126 -4.361 1.00 95.94 132 LEU A N 1
ATOM 989 C CA . LEU A 1 132 ? 5.201 -7.563 -5.707 1.00 95.94 132 LEU A CA 1
ATOM 990 C C . LEU A 1 132 ? 6.605 -7.401 -6.303 1.00 95.94 132 LEU A C 1
ATOM 992 O O . LEU A 1 132 ? 6.824 -7.794 -7.448 1.00 95.94 132 LEU A O 1
ATOM 996 N N . TYR A 1 133 ? 7.554 -6.865 -5.530 1.00 96.75 133 TYR A N 1
ATOM 997 C CA . TYR A 1 133 ? 8.928 -6.664 -5.984 1.00 96.75 133 TYR A CA 1
ATOM 998 C C . TYR A 1 133 ? 9.548 -7.974 -6.464 1.00 96.75 133 TYR A C 1
ATOM 1000 O O . TYR A 1 133 ? 10.080 -8.032 -7.571 1.00 96.75 133 TYR A O 1
ATOM 1008 N N . PHE A 1 134 ? 9.451 -9.040 -5.663 1.00 97.56 134 PHE A N 1
ATOM 1009 C CA . PHE A 1 134 ? 10.004 -10.337 -6.041 1.00 97.56 134 PHE A CA 1
ATOM 1010 C C . PHE A 1 134 ? 9.253 -10.961 -7.215 1.00 97.56 134 PHE A C 1
ATOM 1012 O O . PHE A 1 134 ? 9.904 -11.486 -8.113 1.00 97.56 134 PHE A O 1
ATOM 1019 N N . CYS A 1 135 ? 7.922 -10.855 -7.261 1.00 96.31 135 CYS A N 1
ATOM 1020 C CA . CYS A 1 135 ? 7.128 -11.323 -8.397 1.00 96.31 135 CYS A CA 1
ATOM 1021 C C . CYS A 1 135 ? 7.523 -10.634 -9.711 1.00 96.31 135 CYS A C 1
ATOM 1023 O O . CYS A 1 135 ? 7.586 -11.303 -10.740 1.00 96.31 135 CYS A O 1
ATOM 1025 N N . GLN A 1 136 ? 7.818 -9.332 -9.686 1.00 95.88 136 GLN A N 1
ATOM 1026 C CA . GLN A 1 136 ? 8.291 -8.593 -10.859 1.00 95.88 136 GLN A CA 1
ATOM 1027 C C . GLN A 1 136 ? 9.751 -8.902 -11.197 1.00 95.88 136 GLN A C 1
ATOM 1029 O O . GLN A 1 136 ? 10.097 -9.065 -12.364 1.00 95.88 136 GLN A O 1
ATOM 1034 N N . TYR A 1 137 ? 10.601 -9.054 -10.182 1.00 96.31 137 TYR A N 1
ATOM 1035 C CA . TYR A 1 137 ? 12.012 -9.387 -10.360 1.00 96.31 137 TYR A CA 1
ATOM 1036 C C . TYR A 1 137 ? 12.222 -10.747 -11.040 1.00 96.31 137 TYR A C 1
ATOM 1038 O O . TYR A 1 137 ? 13.076 -10.871 -11.913 1.00 96.31 137 TYR A O 1
ATOM 1046 N N . ILE A 1 138 ? 11.430 -11.759 -10.671 1.00 95.06 138 ILE A N 1
ATOM 1047 C CA . ILE A 1 138 ? 11.516 -13.108 -11.256 1.00 95.06 138 ILE A CA 1
ATOM 1048 C C . ILE A 1 138 ? 10.610 -13.301 -12.485 1.00 95.06 138 ILE A C 1
ATOM 1050 O O . ILE A 1 138 ? 10.552 -14.402 -13.026 1.00 95.06 138 ILE A O 1
ATOM 1054 N N . GLY A 1 139 ? 9.898 -12.256 -12.923 1.00 91.38 139 GLY A N 1
ATOM 1055 C CA . GLY A 1 139 ? 9.088 -12.272 -14.146 1.00 91.38 139 GLY A CA 1
ATOM 1056 C C . GLY A 1 139 ? 7.722 -12.964 -14.043 1.00 91.38 139 GLY A C 1
ATOM 1057 O O . GLY A 1 139 ? 7.139 -13.288 -15.072 1.00 91.38 139 GLY A O 1
ATOM 1058 N N . ILE A 1 140 ? 7.184 -13.189 -12.836 1.00 93.62 140 ILE A N 1
ATOM 1059 C CA . ILE A 1 140 ? 5.799 -13.680 -12.655 1.00 93.62 140 ILE A CA 1
ATOM 1060 C C . ILE A 1 140 ? 4.785 -12.585 -13.002 1.00 93.62 140 ILE A C 1
ATOM 1062 O O . ILE A 1 140 ? 3.732 -12.868 -13.568 1.00 93.62 140 ILE A O 1
ATOM 1066 N N . ILE A 1 141 ? 5.094 -11.338 -12.641 1.00 93.31 141 ILE A N 1
ATOM 1067 C CA . ILE A 1 141 ? 4.275 -10.159 -12.936 1.00 93.31 141 ILE A CA 1
ATOM 1068 C C . ILE A 1 141 ? 5.099 -9.233 -13.840 1.00 93.31 141 ILE A C 1
ATOM 1070 O O . ILE A 1 141 ? 6.272 -9.005 -13.541 1.00 93.31 141 ILE A O 1
ATOM 1074 N N . PRO A 1 142 ? 4.535 -8.678 -14.928 1.00 92.69 142 PRO A N 1
ATOM 1075 C CA . PRO A 1 142 ? 5.257 -7.726 -15.764 1.00 92.69 142 PRO A CA 1
ATOM 1076 C C . PRO A 1 142 ? 5.566 -6.424 -15.009 1.00 92.69 142 PRO A C 1
ATOM 1078 O O . PRO A 1 142 ? 4.880 -6.041 -14.057 1.00 92.69 142 PRO A O 1
ATOM 1081 N N . LEU A 1 143 ? 6.599 -5.712 -15.457 1.00 94.56 143 LEU A N 1
ATOM 1082 C CA . LEU A 1 143 ? 6.867 -4.352 -14.990 1.00 94.56 143 LEU A CA 1
ATOM 1083 C C . LEU A 1 143 ? 5.731 -3.411 -15.418 1.00 94.56 143 LEU A C 1
ATOM 1085 O O . LEU A 1 143 ? 5.094 -3.609 -16.454 1.00 94.56 143 LEU A O 1
ATOM 1089 N N . PHE A 1 144 ? 5.479 -2.374 -14.623 1.00 93.06 144 PHE A N 1
ATOM 1090 C CA . PHE A 1 144 ? 4.423 -1.409 -14.925 1.00 93.06 144 PHE A CA 1
ATOM 1091 C C . PHE A 1 144 ? 4.915 -0.329 -15.889 1.00 93.06 144 PHE A C 1
ATOM 1093 O O . PHE A 1 144 ? 5.936 0.306 -15.632 1.00 93.06 144 PHE A O 1
ATOM 1100 N N . GLY A 1 145 ? 4.169 -0.100 -16.971 1.00 86.69 145 GLY A N 1
ATOM 1101 C CA . GLY A 1 145 ? 4.337 1.071 -17.838 1.00 86.69 145 GLY A CA 1
ATOM 1102 C C . GLY A 1 145 ? 3.670 2.329 -17.265 1.00 86.69 145 GLY A C 1
ATOM 1103 O O . GLY A 1 145 ? 3.373 2.412 -16.075 1.00 86.69 145 GLY A O 1
ATOM 1104 N N . GLY A 1 146 ? 3.381 3.301 -18.130 1.00 77.38 146 GLY A N 1
ATOM 1105 C CA . GLY A 1 146 ? 2.756 4.580 -17.773 1.00 77.38 146 GLY A CA 1
ATOM 1106 C C . GLY A 1 146 ? 1.250 4.520 -17.508 1.00 77.38 146 GLY A C 1
ATOM 1107 O O . GLY A 1 146 ? 0.691 5.450 -16.929 1.00 77.38 146 GLY A O 1
ATOM 1108 N N . TRP A 1 147 ? 0.579 3.428 -17.875 1.00 66.62 147 TRP A N 1
ATOM 1109 C CA . TRP A 1 147 ? -0.853 3.265 -17.636 1.00 66.62 147 TRP A CA 1
ATOM 1110 C C . TRP A 1 147 ? -1.111 3.042 -16.145 1.00 66.62 147 TRP A C 1
ATOM 1112 O O . TRP A 1 147 ? -0.813 1.986 -15.588 1.00 66.62 147 TRP A O 1
ATOM 1122 N N . GLN A 1 148 ? -1.659 4.051 -15.472 1.00 57.91 148 GLN A N 1
ATOM 1123 C CA . GLN A 1 148 ? -2.253 3.867 -14.155 1.00 57.91 148 GLN A CA 1
ATOM 1124 C C . GLN A 1 148 ? -3.578 3.128 -14.351 1.00 57.91 148 GLN A C 1
ATOM 1126 O O . GLN A 1 148 ? -4.599 3.746 -14.636 1.00 57.91 148 GLN A O 1
ATOM 1131 N N . THR A 1 149 ? -3.582 1.799 -14.236 1.00 48.78 149 THR A N 1
ATOM 1132 C CA . THR A 1 149 ? -4.844 1.090 -14.016 1.00 48.78 149 THR A CA 1
ATOM 1133 C C . THR A 1 149 ? -5.316 1.470 -12.626 1.00 48.78 149 THR A C 1
ATOM 1135 O O . THR A 1 149 ? -4.825 0.944 -11.626 1.00 48.78 149 THR A O 1
ATOM 1138 N N . ALA A 1 150 ? -6.228 2.432 -12.563 1.00 40.00 150 ALA A N 1
ATOM 1139 C CA . ALA A 1 150 ? -7.081 2.566 -11.409 1.00 40.00 150 ALA A CA 1
ATOM 1140 C C . ALA A 1 150 ? -7.816 1.231 -11.252 1.00 40.00 150 ALA A C 1
ATOM 1142 O O . ALA A 1 150 ? -8.366 0.693 -12.212 1.00 40.00 150 ALA A O 1
ATOM 1143 N N . LEU A 1 151 ? -7.830 0.678 -10.045 1.00 41.47 151 LEU A N 1
ATOM 1144 C CA . LEU A 1 151 ? -8.748 -0.405 -9.692 1.00 41.47 151 LEU A CA 1
ATOM 1145 C C . LEU A 1 151 ? -10.221 0.071 -9.621 1.00 41.47 151 LEU A C 1
ATOM 1147 O O . LEU A 1 151 ? -11.013 -0.556 -8.923 1.00 41.47 151 LEU A O 1
ATOM 1151 N N . LEU A 1 152 ? -10.565 1.150 -10.347 1.00 35.56 152 LEU A N 1
ATOM 1152 C CA . LEU A 1 152 ? -11.889 1.642 -10.743 1.00 35.56 152 LEU A CA 1
ATOM 1153 C C . LEU A 1 152 ? -11.777 2.463 -12.038 1.00 35.56 152 LEU A C 1
ATOM 1155 O O . LEU A 1 152 ? -11.031 3.467 -12.020 1.00 35.56 152 LEU A O 1
#

Secondary structure (DSSP, 8-state):
-TTHHHHHHHTTS-HHHHHHHHHHHHHHHHHHHHHHHHHTT----GGGT--SS-HHIIIIIISTTTTTTTHHHHHHHHHT--SHHHHHHHHHHHHHHHTT--HHHHHHTT-TT-HHHHHHHHHHHHHHHHHHHHHHHTTSSPPP-S------